Protein AF-A0A7W7CTL5-F1 (afdb_monomer_lite)

Organism: NCBI:txid882441

Secondary structure (DSSP, 8-state):
---PPPSS-PPPEEEEEE--BTTB--EEEEETTS-EEEESEEE-HHHHT----TT--EEE--HHHHHHHHHT---

Radius of gyration: 13.87 Å; chains: 1; bounding box: 34×24×36 Å

Foldseek 3Di:
DDDDPPPDDDWDWDWLFWDDDPPDIWTWIQTPVRDIDTDADWDDCVNVVHDDDPPDTDHDDDPVRVVSSVVSSDD

Sequence (75 aa):
MTNQPHSGTKPHLTLLAAECSTGTCPTVYRTDRETVLVQGYIVSAADAGLDLPPGEQLVEIPLGLLATAAANSTI

Structure (mmCIF, N/CA/C/O backbone):
data_AF-A0A7W7CTL5-F1
#
_entry.id   AF-A0A7W7CTL5-F1
#
loop_
_atom_site.group_PDB
_atom_site.id
_atom_site.type_symbol
_atom_site.label_atom_id
_atom_site.label_alt_id
_atom_site.label_comp_id
_atom_site.label_asym_id
_atom_site.label_entity_id
_atom_site.label_seq_id
_atom_site.pdbx_PDB_ins_code
_atom_site.Cartn_x
_atom_site.Cartn_y
_atom_site.Cartn_z
_atom_site.occupancy
_atom_site.B_iso_or_equiv
_atom_site.auth_seq_id
_atom_site.auth_comp_id
_atom_site.auth_asym_id
_atom_site.auth_atom_id
_atom_site.pdbx_PDB_model_num
ATOM 1 N N . MET A 1 1 ? -4.737 3.249 -22.343 1.00 39.03 1 MET A N 1
ATOM 2 C CA . MET A 1 1 ? -6.198 3.099 -22.175 1.00 39.03 1 MET A CA 1
ATOM 3 C C . MET A 1 1 ? -6.475 3.342 -20.708 1.00 39.03 1 MET A C 1
ATOM 5 O O . MET A 1 1 ? -5.874 2.688 -19.871 1.00 39.03 1 MET A O 1
ATOM 9 N N . THR A 1 2 ? -7.170 4.434 -20.419 1.00 46.47 2 THR A N 1
ATOM 10 C CA . THR A 1 2 ? -7.176 5.109 -19.120 1.00 46.47 2 THR A CA 1
ATOM 11 C C . THR A 1 2 ? -8.048 4.367 -18.116 1.00 46.47 2 THR A C 1
ATOM 13 O O . THR A 1 2 ? -9.204 4.065 -18.402 1.00 46.47 2 THR A O 1
ATOM 16 N N . ASN A 1 3 ? -7.483 4.084 -16.941 1.00 51.94 3 ASN A N 1
ATOM 17 C CA . ASN A 1 3 ? -8.223 3.570 -15.794 1.00 51.94 3 ASN A CA 1
ATOM 18 C C . ASN A 1 3 ? -9.366 4.558 -15.502 1.00 51.94 3 ASN A C 1
ATOM 20 O O . ASN A 1 3 ? -9.111 5.728 -15.200 1.00 51.94 3 ASN A O 1
ATOM 24 N N . GLN A 1 4 ? -10.614 4.142 -15.727 1.00 53.81 4 GLN A N 1
ATOM 25 C CA . GLN A 1 4 ? -11.777 5.009 -15.544 1.00 53.81 4 GLN A CA 1
ATOM 26 C C . GLN A 1 4 ? -11.869 5.398 -14.061 1.00 53.81 4 GLN A C 1
ATOM 28 O O . GLN A 1 4 ? -11.826 4.516 -13.203 1.00 53.81 4 GLN A O 1
ATOM 33 N N . PRO A 1 5 ? -11.996 6.692 -13.721 1.00 50.72 5 PRO A N 1
ATOM 34 C CA . PRO A 1 5 ? -12.208 7.085 -12.340 1.00 50.72 5 PRO A CA 1
ATOM 35 C C . PRO A 1 5 ? -13.572 6.549 -11.903 1.00 50.72 5 PRO A C 1
ATOM 37 O O . PRO A 1 5 ? -14.591 6.868 -12.517 1.00 50.72 5 PRO A O 1
ATOM 40 N N . HIS A 1 6 ? -13.603 5.730 -10.849 1.00 55.53 6 HIS A N 1
ATOM 41 C CA . HIS A 1 6 ? -14.854 5.385 -10.182 1.00 55.53 6 HIS A CA 1
ATOM 42 C C . HIS A 1 6 ? -15.598 6.692 -9.867 1.00 55.53 6 HIS A C 1
ATOM 44 O O . HIS A 1 6 ? -15.086 7.536 -9.133 1.00 55.53 6 HIS A O 1
ATOM 50 N N . SER A 1 7 ? -16.778 6.876 -10.466 1.00 61.47 7 SER A N 1
ATOM 51 C CA . SER A 1 7 ? -17.622 8.078 -10.369 1.00 61.47 7 SER A CA 1
ATOM 52 C C . SER A 1 7 ? -18.311 8.197 -8.996 1.00 61.47 7 SER A C 1
ATOM 54 O O . SER A 1 7 ? -19.511 8.414 -8.886 1.00 61.47 7 SER A O 1
ATOM 56 N N . GLY A 1 8 ? -17.560 8.005 -7.914 1.00 62.69 8 GLY A N 1
ATOM 57 C CA . GLY A 1 8 ? -18.064 7.986 -6.547 1.00 62.69 8 GLY A CA 1
ATOM 58 C C . GLY A 1 8 ? -17.111 8.705 -5.607 1.00 62.69 8 GLY A C 1
ATOM 59 O O . GLY A 1 8 ? -15.908 8.781 -5.858 1.00 62.69 8 GLY A O 1
ATOM 60 N N . THR A 1 9 ? -17.665 9.250 -4.529 1.00 79.19 9 THR A N 1
ATOM 61 C CA . THR A 1 9 ? -16.948 9.883 -3.418 1.00 79.19 9 THR A CA 1
ATOM 62 C C . THR A 1 9 ? -15.627 9.171 -3.113 1.00 79.19 9 THR A C 1
ATOM 64 O O . THR A 1 9 ? -15.575 7.938 -3.043 1.00 79.19 9 THR A O 1
ATOM 67 N N . LYS A 1 10 ? -14.546 9.947 -2.953 1.00 86.00 10 LYS A N 1
ATOM 68 C CA . LYS A 1 10 ? -13.226 9.421 -2.567 1.00 86.00 10 LYS A CA 1
ATOM 69 C C . LYS A 1 10 ? -13.382 8.562 -1.300 1.00 86.00 10 LYS A C 1
ATOM 71 O O . LYS A 1 10 ? -14.063 9.022 -0.386 1.00 86.00 10 LYS A O 1
ATOM 76 N N . PRO A 1 11 ? -12.794 7.353 -1.236 1.00 90.62 11 PRO A N 1
ATOM 77 C CA . PRO A 1 11 ? -12.879 6.538 -0.029 1.00 90.62 11 PRO A CA 1
ATOM 78 C C . PRO A 1 11 ? -12.219 7.267 1.142 1.00 90.62 11 PRO A C 1
ATOM 80 O O . PRO A 1 11 ? -11.176 7.908 0.965 1.00 90.62 11 PRO A O 1
ATOM 83 N N . HIS A 1 12 ? -12.796 7.146 2.334 1.00 94.00 12 HIS A N 1
ATOM 84 C CA . HIS A 1 12 ? -12.091 7.523 3.553 1.00 94.00 12 HIS A CA 1
ATOM 85 C C . HIS A 1 12 ? -10.978 6.510 3.827 1.00 94.00 12 HIS A C 1
ATOM 87 O O . HIS A 1 12 ? -11.197 5.303 3.746 1.00 94.00 12 HIS A O 1
ATOM 93 N N . LEU A 1 13 ? -9.775 7.006 4.129 1.00 95.50 13 LEU A N 1
ATOM 94 C CA . LEU A 1 13 ? -8.583 6.180 4.314 1.00 95.50 13 LEU A CA 1
ATOM 95 C C . LEU A 1 13 ? -8.118 6.215 5.768 1.00 95.50 13 LEU A C 1
ATOM 97 O O . LEU A 1 13 ? -7.960 7.285 6.352 1.00 95.50 13 LEU A O 1
ATOM 101 N N . THR A 1 14 ? -7.844 5.040 6.326 1.00 96.38 14 THR A N 1
ATOM 102 C CA . THR A 1 14 ? -7.110 4.870 7.584 1.00 96.38 14 THR A CA 1
ATOM 103 C C . THR A 1 1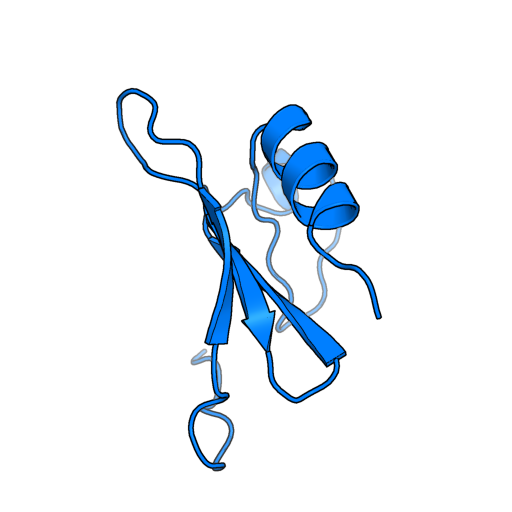4 ? -5.745 4.271 7.273 1.00 96.38 14 THR A C 1
ATOM 105 O O . THR A 1 14 ? -5.659 3.276 6.556 1.00 96.38 14 THR A O 1
ATOM 108 N N . LEU A 1 15 ? -4.673 4.861 7.800 1.00 96.44 15 LEU A N 1
ATOM 109 C CA . LEU A 1 15 ? -3.327 4.308 7.663 1.00 96.44 15 LEU A CA 1
ATOM 110 C C . LEU A 1 15 ? -3.206 3.021 8.491 1.00 96.44 15 LEU A C 1
ATOM 112 O O . LEU A 1 15 ? -3.437 3.058 9.697 1.00 96.44 15 LEU A O 1
ATOM 116 N N . LEU A 1 16 ? -2.826 1.910 7.855 1.00 96.69 16 LEU A N 1
ATOM 117 C CA . LEU A 1 16 ? -2.557 0.650 8.554 1.00 96.69 16 LEU A CA 1
ATOM 118 C C . LEU A 1 16 ? -1.072 0.483 8.853 1.00 96.69 16 LEU A C 1
ATOM 120 O O . LEU A 1 16 ? -0.709 0.141 9.973 1.00 96.69 16 LEU A O 1
ATOM 124 N N . ALA A 1 17 ? -0.209 0.728 7.870 1.00 96.75 17 ALA A N 1
ATOM 125 C CA . ALA A 1 17 ? 1.236 0.691 8.052 1.00 96.75 17 ALA A CA 1
ATOM 126 C C . ALA A 1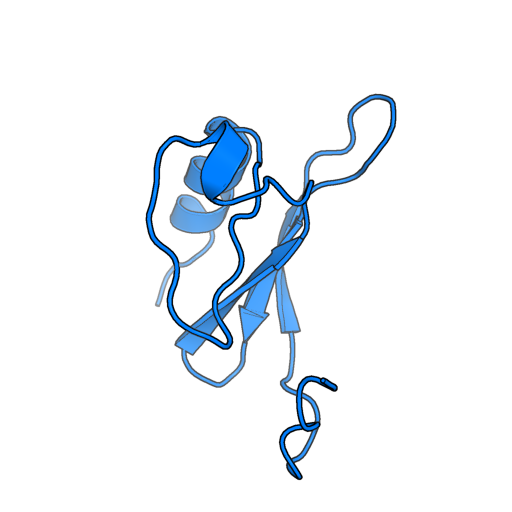 17 ? 1.935 1.493 6.950 1.00 96.75 17 ALA A C 1
ATOM 128 O O . ALA A 1 17 ? 1.446 1.550 5.820 1.00 96.75 17 ALA A O 1
ATOM 129 N N . ALA A 1 18 ? 3.088 2.070 7.273 1.00 95.25 18 ALA A N 1
ATOM 130 C CA . ALA A 1 18 ? 4.002 2.687 6.319 1.00 95.25 18 ALA A CA 1
ATOM 131 C C . ALA A 1 18 ? 5.437 2.335 6.709 1.00 95.25 18 ALA A C 1
ATOM 133 O O . ALA A 1 18 ? 5.772 2.318 7.894 1.00 95.25 18 ALA A O 1
ATOM 134 N N . GLU A 1 19 ? 6.281 2.092 5.717 1.00 91.44 19 GLU A N 1
ATOM 135 C CA . GLU A 1 19 ? 7.708 1.860 5.913 1.00 91.44 19 GLU A CA 1
ATOM 136 C C . GLU A 1 19 ? 8.462 2.778 4.962 1.00 91.44 19 GLU A C 1
ATOM 138 O O . GLU A 1 19 ? 8.283 2.698 3.754 1.00 91.44 19 GLU A O 1
ATOM 143 N N . CYS A 1 20 ? 9.277 3.682 5.500 1.00 83.81 20 CYS A N 1
ATOM 144 C CA . CYS A 1 20 ? 10.101 4.570 4.690 1.00 83.81 20 CYS A CA 1
ATOM 145 C C . CYS A 1 20 ? 11.529 4.034 4.662 1.00 83.81 20 CYS A C 1
ATOM 147 O O . CYS A 1 20 ? 12.277 4.185 5.629 1.00 83.81 20 CYS A O 1
ATOM 149 N N . SER A 1 21 ? 11.901 3.421 3.542 1.00 74.88 21 SER A N 1
ATOM 150 C CA . SER A 1 21 ? 13.279 3.053 3.221 1.00 74.88 21 SER A CA 1
ATOM 151 C C . SER A 1 21 ? 13.804 3.959 2.098 1.00 74.88 21 SER A C 1
ATOM 153 O O . SER A 1 21 ? 13.084 4.805 1.562 1.00 74.88 21 SER A O 1
ATOM 155 N N . THR A 1 22 ? 15.095 3.880 1.775 1.00 64.00 22 THR A N 1
ATOM 156 C CA . THR A 1 22 ? 15.706 4.731 0.742 1.00 64.00 22 THR A CA 1
ATOM 157 C C . THR A 1 22 ? 15.023 4.547 -0.615 1.00 64.00 22 THR A C 1
ATOM 159 O O . THR A 1 22 ? 15.238 3.541 -1.282 1.00 64.00 22 THR A O 1
ATOM 162 N N . GLY A 1 23 ? 14.244 5.546 -1.042 1.00 67.75 23 GLY A N 1
ATOM 163 C CA . GLY A 1 23 ? 13.716 5.671 -2.406 1.00 67.75 23 GLY A CA 1
ATOM 164 C C . GLY A 1 23 ? 12.196 5.806 -2.488 1.00 67.75 23 GLY A C 1
ATOM 165 O O . GLY A 1 23 ? 11.715 6.622 -3.271 1.00 67.75 23 GLY A O 1
ATOM 166 N N . THR A 1 24 ? 11.437 5.084 -1.661 1.00 74.69 24 THR A N 1
ATOM 167 C CA . THR A 1 24 ? 9.971 5.213 -1.549 1.00 74.69 24 THR A CA 1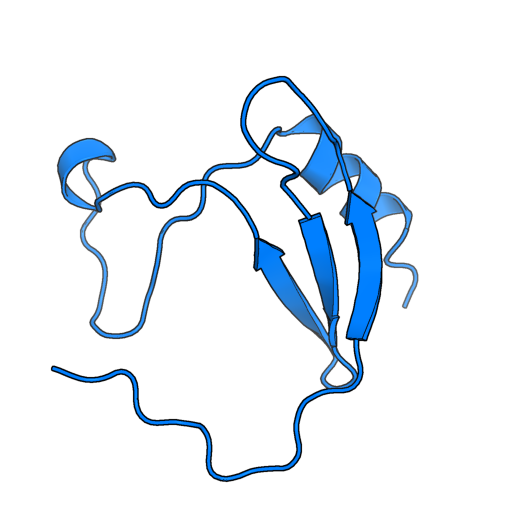
ATOM 168 C C . THR A 1 24 ? 9.484 4.856 -0.144 1.00 74.69 24 THR A C 1
ATOM 170 O O . THR A 1 24 ? 10.167 4.173 0.614 1.00 74.69 24 THR A O 1
ATOM 173 N N . CYS A 1 25 ? 8.279 5.319 0.195 1.00 89.56 25 CYS A N 1
ATOM 174 C CA . CYS A 1 25 ? 7.564 4.909 1.402 1.00 89.56 25 CYS A CA 1
ATOM 175 C C . CYS A 1 25 ? 6.357 4.034 1.013 1.00 89.56 25 CYS A C 1
ATOM 177 O O . CYS A 1 25 ? 5.255 4.575 0.844 1.00 89.56 25 CYS A O 1
ATOM 179 N N . PRO A 1 26 ? 6.526 2.716 0.788 1.00 95.00 26 PRO A N 1
ATOM 180 C CA . PRO A 1 26 ? 5.391 1.817 0.622 1.00 95.00 26 PRO A CA 1
ATOM 181 C C . PRO A 1 26 ? 4.433 1.928 1.815 1.00 95.00 26 PRO A C 1
ATOM 183 O O . PRO A 1 26 ? 4.850 2.055 2.969 1.00 95.00 26 PRO A O 1
ATOM 186 N N . THR A 1 27 ? 3.134 1.935 1.519 1.00 96.62 27 THR A N 1
ATOM 187 C CA . THR A 1 27 ? 2.083 2.251 2.493 1.00 96.62 27 THR A CA 1
ATOM 188 C C . THR A 1 27 ? 0.831 1.423 2.227 1.00 96.62 27 THR A C 1
ATOM 190 O O . THR A 1 27 ? 0.418 1.262 1.080 1.00 96.62 27 THR A O 1
ATOM 193 N N . VAL A 1 28 ? 0.200 0.922 3.288 1.00 97.31 28 VAL A N 1
ATOM 194 C CA . VAL A 1 28 ? -1.080 0.208 3.222 1.00 97.31 28 VAL A CA 1
ATOM 195 C C . VAL A 1 28 ? -2.150 1.023 3.942 1.00 97.31 28 VAL A C 1
ATOM 197 O O . VAL A 1 28 ? -1.987 1.403 5.106 1.00 97.31 28 VAL A O 1
ATOM 200 N N . TYR A 1 29 ? -3.260 1.271 3.254 1.00 96.88 29 TYR A N 1
ATOM 201 C CA . TYR A 1 29 ? -4.422 1.984 3.779 1.00 96.88 29 TYR A CA 1
ATOM 202 C C . TYR A 1 29 ? -5.629 1.058 3.825 1.00 96.88 29 TYR A C 1
ATOM 204 O O . TYR A 1 29 ? -5.870 0.334 2.865 1.00 96.88 29 TYR A O 1
ATOM 212 N N . ARG A 1 30 ? -6.440 1.141 4.879 1.00 96.62 30 ARG A N 1
ATOM 213 C CA . ARG A 1 30 ? -7.802 0.600 4.892 1.00 96.62 30 ARG A CA 1
ATOM 214 C C . ARG A 1 30 ? -8.762 1.648 4.348 1.00 96.62 30 ARG A C 1
ATOM 216 O O . ARG A 1 30 ? -8.661 2.819 4.717 1.00 96.62 30 ARG A O 1
ATOM 223 N N . THR A 1 31 ? -9.691 1.230 3.504 1.00 95.81 31 THR A N 1
ATOM 224 C CA . THR A 1 31 ? -10.807 2.059 3.050 1.00 95.81 31 THR A CA 1
ATOM 225 C C . THR A 1 31 ? -12.024 1.863 3.955 1.00 95.81 31 THR A C 1
ATOM 227 O O . THR A 1 31 ? -12.162 0.849 4.638 1.00 95.81 31 THR A O 1
ATOM 230 N N . ASP A 1 32 ? -12.959 2.801 3.908 1.00 93.56 32 ASP A N 1
ATOM 231 C CA . ASP A 1 32 ? -14.308 2.687 4.479 1.00 93.56 32 ASP A CA 1
ATOM 232 C C . ASP A 1 32 ? -15.202 1.624 3.811 1.00 93.56 32 ASP A C 1
ATOM 234 O O . ASP A 1 32 ? -16.371 1.492 4.160 1.00 93.56 32 ASP A O 1
ATOM 238 N N . ARG A 1 33 ? -14.665 0.860 2.855 1.00 93.06 33 ARG A N 1
ATOM 239 C CA . ARG A 1 33 ? -15.367 -0.185 2.096 1.00 93.06 33 ARG A CA 1
ATOM 240 C C . ARG A 1 33 ? -14.870 -1.585 2.448 1.00 93.06 33 ARG A C 1
ATOM 242 O O . ARG A 1 33 ? -15.006 -2.487 1.631 1.00 93.06 33 ARG A O 1
ATOM 249 N N . GLU A 1 34 ? -14.220 -1.731 3.603 1.00 91.06 34 GLU A N 1
ATOM 250 C CA . GLU A 1 34 ? -13.610 -2.989 4.062 1.00 91.06 34 GLU A CA 1
ATOM 251 C C . GLU A 1 34 ? -12.581 -3.570 3.068 1.00 91.06 34 GLU A C 1
ATOM 253 O O . GLU A 1 34 ? -12.354 -4.774 2.999 1.00 91.06 34 GLU A O 1
ATOM 258 N N . THR A 1 35 ? -11.917 -2.702 2.298 1.00 94.19 35 THR A N 1
ATOM 259 C CA . THR A 1 35 ? -10.820 -3.070 1.390 1.00 94.19 35 THR A CA 1
ATOM 260 C C . THR A 1 35 ? -9.535 -2.342 1.758 1.00 94.19 35 THR A C 1
ATOM 262 O O . THR A 1 35 ? -9.543 -1.409 2.565 1.00 94.19 35 THR A O 1
ATOM 265 N N . VAL A 1 36 ? -8.419 -2.739 1.146 1.00 96.25 36 VAL A N 1
ATOM 266 C CA . VAL A 1 36 ? -7.138 -2.044 1.300 1.00 96.25 36 VAL A CA 1
ATOM 267 C C . VAL A 1 36 ? -6.668 -1.418 -0.009 1.00 96.25 36 VAL A C 1
ATOM 269 O O . VAL A 1 36 ? -6.915 -1.950 -1.089 1.00 96.25 36 VAL A O 1
ATOM 272 N N . LEU A 1 37 ? -5.970 -0.288 0.093 1.00 96.62 37 LEU A N 1
ATOM 273 C CA . LEU A 1 37 ? -5.155 0.275 -0.981 1.00 96.62 37 LEU A CA 1
ATOM 274 C C . LEU A 1 37 ? -3.683 0.082 -0.632 1.00 96.62 37 LEU A C 1
ATOM 276 O O . LEU A 1 37 ? -3.272 0.342 0.500 1.00 96.62 37 LEU A O 1
ATOM 280 N N . VAL A 1 38 ? -2.897 -0.343 -1.617 1.00 96.69 38 VAL A N 1
ATOM 281 C CA . VAL A 1 38 ? -1.470 -0.630 -1.457 1.00 96.69 38 VAL A CA 1
ATOM 282 C C . VAL A 1 38 ? -0.668 0.312 -2.344 1.00 96.69 38 VAL A C 1
ATOM 284 O O . VAL A 1 38 ? -0.846 0.345 -3.560 1.00 96.69 38 VAL A O 1
ATOM 287 N N . GLN A 1 39 ? 0.217 1.084 -1.725 1.00 95.31 39 GLN A N 1
ATOM 288 C CA . GLN A 1 39 ? 1.225 1.897 -2.391 1.00 95.31 39 GLN A CA 1
ATOM 289 C C . GLN A 1 39 ? 2.574 1.181 -2.313 1.00 95.31 39 GLN A C 1
ATOM 291 O O . GLN A 1 39 ? 3.010 0.796 -1.230 1.00 95.31 39 GLN A O 1
ATOM 296 N N . GLY A 1 40 ? 3.258 1.072 -3.447 1.00 93.94 40 GLY A N 1
ATOM 297 C CA . GLY A 1 40 ? 4.576 0.452 -3.561 1.00 93.94 40 GLY A CA 1
ATOM 298 C C . GLY A 1 40 ? 5.122 0.585 -4.979 1.00 93.94 40 GLY A C 1
ATOM 299 O O . GLY A 1 40 ? 4.672 1.447 -5.740 1.00 93.94 40 GLY A O 1
ATOM 300 N N . TYR A 1 41 ? 6.079 -0.268 -5.337 1.00 93.19 41 TYR A N 1
ATOM 301 C CA . TYR A 1 41 ? 6.631 -0.295 -6.689 1.00 93.19 41 TYR A CA 1
ATOM 302 C C . TYR A 1 41 ? 5.776 -1.154 -7.610 1.00 93.19 41 TYR A C 1
ATOM 304 O O . TYR A 1 41 ? 5.400 -2.269 -7.268 1.00 93.19 41 TYR A O 1
ATOM 312 N N . ILE A 1 42 ? 5.479 -0.634 -8.796 1.00 94.75 42 ILE A N 1
ATOM 313 C CA . ILE A 1 42 ? 4.784 -1.398 -9.827 1.00 94.75 42 ILE A CA 1
ATOM 314 C C . ILE A 1 42 ? 5.746 -2.426 -10.424 1.00 94.75 42 ILE A C 1
ATOM 316 O O . ILE A 1 42 ? 6.824 -2.060 -10.889 1.00 94.75 42 ILE A O 1
ATOM 320 N N . VAL A 1 43 ? 5.309 -3.683 -10.467 1.00 95.81 43 VAL A N 1
ATOM 321 C CA . VAL A 1 43 ? 5.983 -4.765 -11.194 1.00 95.81 43 VAL A CA 1
ATOM 322 C C . VAL A 1 43 ? 5.144 -5.125 -12.416 1.00 95.81 43 VAL A C 1
ATOM 324 O O . VAL A 1 43 ? 3.911 -5.161 -12.347 1.00 95.81 43 VAL A O 1
ATOM 327 N N . SER A 1 44 ? 5.787 -5.341 -13.564 1.00 95.50 44 SER A N 1
ATOM 328 C CA . SER A 1 44 ? 5.065 -5.782 -14.756 1.00 95.50 44 SER A CA 1
ATOM 329 C C . SER A 1 44 ? 4.703 -7.265 -14.645 1.00 95.50 44 SER A C 1
ATOM 331 O O . SER A 1 44 ? 5.429 -8.055 -14.045 1.00 95.50 44 SER A O 1
ATOM 333 N N . ALA A 1 45 ? 3.581 -7.662 -15.244 1.00 95.75 45 ALA A N 1
ATOM 334 C CA . ALA A 1 45 ? 3.161 -9.063 -15.253 1.00 95.75 45 ALA A CA 1
ATOM 335 C C . ALA A 1 45 ? 4.218 -9.966 -15.924 1.00 95.75 45 ALA A C 1
ATOM 337 O O . ALA A 1 45 ? 4.518 -11.046 -15.426 1.00 95.75 45 ALA A O 1
ATOM 338 N N . ALA A 1 46 ? 4.864 -9.461 -16.983 1.00 95.31 46 ALA A N 1
ATOM 339 C CA . ALA A 1 46 ? 5.943 -10.153 -17.684 1.00 95.31 46 ALA A CA 1
ATOM 340 C C . ALA A 1 46 ? 7.169 -10.399 -16.789 1.00 95.31 46 ALA A C 1
ATOM 342 O O . ALA A 1 46 ? 7.670 -11.521 -16.759 1.00 95.31 46 ALA A O 1
ATOM 3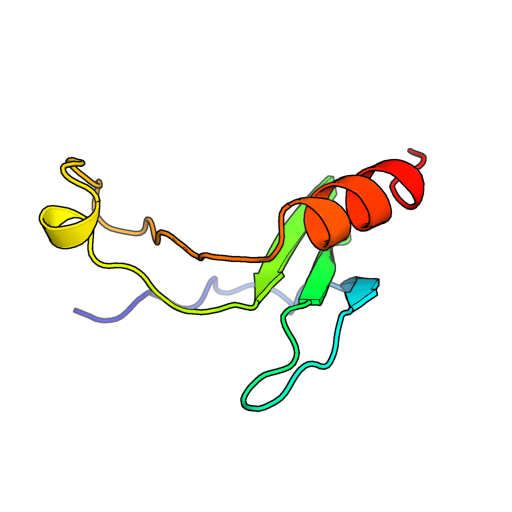43 N N . ASP A 1 47 ? 7.616 -9.393 -16.029 1.00 96.31 47 ASP A N 1
ATOM 344 C CA . ASP A 1 47 ? 8.761 -9.538 -15.114 1.00 96.31 47 ASP A CA 1
ATOM 345 C C . ASP A 1 47 ? 8.456 -10.516 -13.971 1.00 96.31 47 ASP A C 1
ATOM 347 O O . ASP A 1 47 ? 9.345 -11.223 -13.499 1.00 96.31 47 ASP A O 1
ATOM 351 N N . ALA A 1 48 ? 7.191 -10.587 -13.548 1.00 96.06 48 ALA A N 1
ATOM 352 C CA . ALA A 1 48 ? 6.726 -11.526 -12.532 1.00 96.06 48 ALA A CA 1
ATOM 353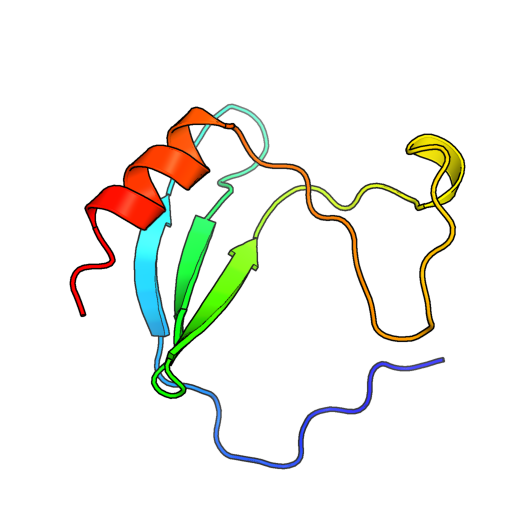 C C . ALA A 1 48 ? 6.419 -12.935 -13.079 1.00 96.06 48 ALA A C 1
ATOM 355 O O . ALA A 1 48 ? 6.163 -13.845 -12.291 1.00 96.06 48 ALA A O 1
ATOM 356 N N . GLY A 1 49 ? 6.415 -13.131 -14.403 1.00 96.75 49 GLY A N 1
ATOM 357 C CA . GLY A 1 49 ? 5.996 -14.387 -15.032 1.00 96.75 49 GLY A CA 1
ATOM 358 C C . GLY A 1 49 ? 4.511 -14.715 -14.821 1.00 96.75 49 GLY A C 1
ATOM 359 O O . GLY A 1 49 ? 4.157 -15.886 -14.694 1.00 96.75 49 GLY A O 1
ATOM 360 N N . LEU A 1 50 ? 3.655 -13.692 -14.746 1.00 96.25 50 LEU A N 1
ATOM 361 C CA . LEU A 1 50 ? 2.213 -13.797 -14.515 1.00 96.25 50 LEU A CA 1
ATOM 362 C C . LEU A 1 50 ? 1.415 -13.238 -15.700 1.00 96.25 50 LEU A C 1
ATOM 364 O O . LEU A 1 50 ? 1.852 -12.306 -16.372 1.00 96.25 50 LEU A O 1
ATOM 368 N N . ASP A 1 51 ? 0.202 -13.755 -15.892 1.00 95.62 51 ASP A N 1
ATOM 369 C CA . ASP A 1 51 ? -0.802 -13.164 -16.780 1.00 95.62 51 ASP A CA 1
ATOM 370 C C . ASP A 1 51 ? -1.781 -12.326 -15.947 1.00 95.62 51 ASP A C 1
ATOM 372 O O . ASP A 1 51 ? -2.490 -12.864 -15.096 1.00 95.62 51 ASP A O 1
ATOM 376 N N . LEU A 1 52 ? -1.825 -11.010 -16.184 1.00 94.12 52 LEU A N 1
ATOM 377 C CA . LEU A 1 52 ? -2.726 -10.091 -15.476 1.00 94.12 52 LEU A CA 1
ATOM 378 C C . LEU A 1 52 ? -3.896 -9.638 -16.364 1.00 94.12 52 LEU A C 1
ATOM 380 O O . LEU A 1 52 ? -3.664 -9.104 -17.456 1.00 94.12 52 LEU A O 1
ATOM 384 N N . PRO A 1 53 ? -5.148 -9.767 -15.891 1.00 93.75 53 PRO A N 1
ATOM 385 C CA . PRO A 1 53 ? -6.308 -9.163 -16.529 1.00 93.75 53 PRO A CA 1
ATOM 386 C C . PRO A 1 53 ? -6.231 -7.628 -16.615 1.00 93.75 53 PRO A C 1
ATOM 388 O O . PRO A 1 53 ? -5.585 -6.967 -15.794 1.00 93.75 53 PRO A O 1
ATOM 391 N N . PRO A 1 54 ? -6.948 -7.014 -17.575 1.00 91.50 54 PRO A N 1
ATOM 392 C CA . PRO A 1 54 ? -7.088 -5.565 -17.631 1.00 91.50 54 PRO A CA 1
ATOM 393 C C . PRO A 1 54 ? -7.679 -4.996 -16.334 1.00 91.50 54 PRO A C 1
ATOM 395 O O . PRO A 1 54 ? -8.727 -5.442 -15.876 1.00 91.50 54 PRO A O 1
ATOM 398 N N . GLY A 1 55 ? -7.040 -3.958 -15.791 1.00 90.06 55 GLY A N 1
ATOM 399 C CA . GLY A 1 55 ? -7.481 -3.286 -14.563 1.00 90.06 55 GLY A CA 1
ATOM 400 C C . GLY A 1 55 ? -6.803 -3.781 -13.283 1.00 90.06 55 GLY A C 1
ATOM 401 O O . GLY A 1 55 ? -7.002 -3.170 -12.236 1.00 90.06 55 GLY A O 1
ATOM 402 N N . GLU A 1 56 ? -5.970 -4.821 -13.361 1.00 94.25 56 GLU A N 1
ATOM 403 C CA . GLU A 1 56 ? -5.152 -5.298 -12.244 1.00 94.25 56 GLU A CA 1
ATOM 404 C C . GLU A 1 56 ? -3.733 -4.716 -12.281 1.00 94.25 56 GLU A C 1
ATOM 406 O O . GLU A 1 56 ? -3.223 -4.321 -13.332 1.00 94.25 56 GLU A O 1
ATOM 411 N N . GLN A 1 57 ? -3.086 -4.655 -11.116 1.00 96.19 57 GLN A N 1
ATOM 412 C CA . GLN A 1 57 ? -1.727 -4.143 -10.966 1.00 96.19 57 GLN A CA 1
ATOM 413 C C . GLN A 1 57 ? -0.979 -4.952 -9.906 1.00 96.19 57 GLN A C 1
ATOM 415 O O . GLN A 1 57 ? -1.472 -5.113 -8.791 1.00 96.19 57 GLN A O 1
ATOM 420 N N . LEU A 1 58 ? 0.235 -5.404 -10.226 1.00 97.00 58 LEU A N 1
ATOM 421 C CA . LEU A 1 58 ? 1.160 -5.935 -9.225 1.00 97.00 58 LEU A CA 1
ATOM 422 C C . LEU A 1 58 ? 1.893 -4.777 -8.551 1.00 97.00 58 LEU A C 1
ATOM 424 O O . LEU A 1 58 ? 2.451 -3.909 -9.231 1.00 97.00 58 LEU A O 1
ATOM 428 N N . VAL A 1 59 ? 1.883 -4.785 -7.220 1.00 96.06 59 VAL A N 1
ATOM 429 C CA . VAL A 1 59 ? 2.580 -3.813 -6.378 1.00 96.06 59 VAL A CA 1
ATOM 430 C C . VAL A 1 59 ? 3.470 -4.575 -5.407 1.00 96.06 59 VAL A C 1
ATOM 432 O O . VAL A 1 59 ? 2.982 -5.342 -4.580 1.00 96.06 59 VAL A O 1
ATOM 435 N N . GLU A 1 60 ? 4.775 -4.361 -5.509 1.00 94.88 60 GLU A N 1
ATOM 436 C CA . GLU A 1 60 ? 5.765 -4.942 -4.614 1.00 94.88 60 GLU A CA 1
ATOM 437 C C . GLU A 1 60 ? 5.970 -4.044 -3.388 1.00 94.88 60 GLU A C 1
ATOM 439 O O . GLU A 1 60 ? 6.181 -2.828 -3.497 1.00 94.88 60 GLU A O 1
ATOM 444 N N . ILE A 1 61 ? 5.889 -4.665 -2.209 1.00 95.31 61 ILE A N 1
ATOM 445 C CA . ILE A 1 61 ? 6.104 -4.054 -0.895 1.00 95.31 61 ILE A CA 1
ATOM 446 C C . ILE A 1 61 ? 6.892 -5.017 0.008 1.00 95.31 61 ILE A C 1
ATOM 448 O O . ILE A 1 61 ? 6.835 -6.231 -0.206 1.00 95.31 61 ILE A O 1
ATOM 452 N N . PRO A 1 62 ? 7.582 -4.526 1.055 1.00 95.00 62 PRO A N 1
ATOM 453 C CA . PRO A 1 62 ? 8.202 -5.398 2.047 1.00 95.00 62 PRO A CA 1
ATOM 454 C C . PRO A 1 62 ? 7.178 -6.327 2.710 1.00 95.00 62 PRO A C 1
ATOM 456 O O . PRO A 1 62 ? 6.108 -5.894 3.140 1.00 95.00 62 PRO A O 1
ATOM 459 N N . LEU A 1 63 ? 7.524 -7.607 2.868 1.00 95.19 63 LEU A N 1
ATOM 460 C CA . LEU A 1 63 ? 6.637 -8.579 3.519 1.00 95.19 63 LEU A CA 1
ATOM 461 C C . LEU A 1 63 ? 6.288 -8.173 4.964 1.00 95.19 63 LEU A C 1
ATOM 463 O O . LEU A 1 63 ? 5.151 -8.339 5.404 1.00 95.19 63 LEU A O 1
ATOM 467 N N . GLY A 1 64 ? 7.253 -7.596 5.691 1.00 94.94 64 GLY A N 1
ATOM 468 C CA . GLY A 1 64 ? 7.047 -7.093 7.053 1.00 94.94 64 GLY A CA 1
ATOM 469 C C . GLY A 1 64 ? 6.030 -5.950 7.129 1.00 94.94 64 GLY A C 1
ATOM 470 O O . GLY A 1 64 ? 5.260 -5.881 8.091 1.00 94.94 64 GLY A O 1
ATOM 471 N N . LEU A 1 65 ? 5.957 -5.108 6.092 1.00 95.50 65 LEU A N 1
ATOM 472 C CA . LEU A 1 65 ? 4.950 -4.055 5.989 1.00 95.50 65 LEU A CA 1
ATOM 473 C C . LEU A 1 65 ? 3.542 -4.651 5.879 1.00 95.50 65 LEU A C 1
ATOM 475 O O . LEU A 1 65 ? 2.639 -4.213 6.591 1.00 95.50 65 LEU A O 1
ATOM 479 N N . LEU A 1 66 ? 3.359 -5.676 5.037 1.00 96.00 66 LEU A N 1
ATOM 480 C CA . LEU A 1 66 ? 2.070 -6.359 4.894 1.00 96.00 66 LEU A CA 1
ATOM 481 C C . LEU A 1 66 ? 1.638 -7.026 6.206 1.00 96.00 66 LEU A C 1
ATOM 483 O O . LEU A 1 66 ? 0.490 -6.876 6.622 1.00 96.00 66 LEU A O 1
ATOM 487 N N . ALA A 1 67 ? 2.558 -7.716 6.885 1.00 95.94 67 ALA A N 1
ATOM 488 C CA . ALA A 1 67 ? 2.284 -8.339 8.179 1.00 95.94 67 ALA A CA 1
ATOM 489 C C . ALA A 1 67 ? 1.883 -7.302 9.243 1.00 95.94 67 ALA A C 1
ATOM 491 O O . ALA A 1 67 ? 0.912 -7.503 9.972 1.00 95.94 67 ALA A O 1
ATOM 492 N N . THR A 1 68 ? 2.586 -6.167 9.291 1.00 96.19 68 THR A N 1
ATOM 493 C CA . THR A 1 68 ? 2.264 -5.052 10.197 1.00 96.19 68 THR A CA 1
ATOM 494 C C . THR A 1 68 ? 0.884 -4.474 9.893 1.00 96.19 68 THR A C 1
ATOM 496 O O . THR A 1 68 ? 0.085 -4.268 10.804 1.00 96.19 68 THR A O 1
ATOM 499 N N . ALA A 1 69 ? 0.568 -4.258 8.613 1.00 96.31 69 ALA A N 1
ATOM 500 C CA . ALA A 1 69 ? -0.743 -3.774 8.204 1.00 96.31 69 ALA A CA 1
ATOM 501 C C . ALA A 1 69 ? -1.851 -4.743 8.634 1.00 96.31 69 ALA A C 1
ATOM 503 O O . ALA A 1 69 ? -2.839 -4.303 9.220 1.00 96.31 69 ALA A O 1
ATOM 504 N N . ALA A 1 70 ? -1.672 -6.049 8.414 1.00 95.50 70 ALA A N 1
ATOM 505 C CA . ALA A 1 70 ? -2.629 -7.076 8.820 1.00 95.50 70 ALA A CA 1
ATOM 506 C C . ALA A 1 70 ? -2.843 -7.103 10.343 1.00 95.50 70 ALA A C 1
ATOM 508 O O . ALA A 1 70 ? -3.983 -7.159 10.797 1.00 95.50 70 ALA A O 1
ATOM 509 N N . ALA A 1 71 ? -1.774 -6.977 11.136 1.00 95.12 71 ALA A N 1
ATOM 510 C CA . ALA A 1 71 ? -1.867 -6.895 12.595 1.00 95.12 71 ALA A CA 1
ATOM 5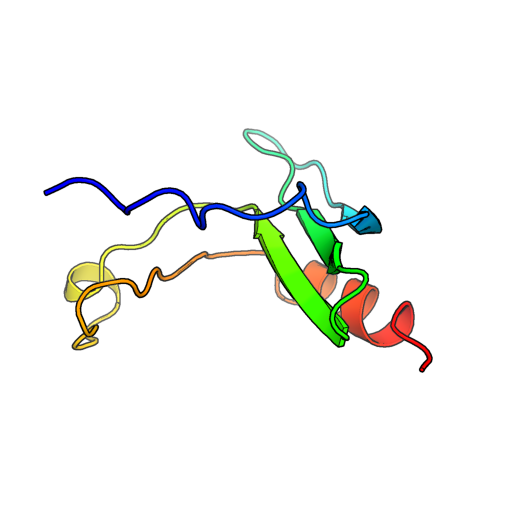11 C C . ALA A 1 71 ? -2.647 -5.654 13.077 1.00 95.12 71 ALA A C 1
ATOM 513 O O . ALA A 1 71 ? -3.378 -5.731 14.061 1.00 95.12 71 ALA A O 1
ATOM 514 N N . ASN A 1 72 ? -2.544 -4.534 12.355 1.00 94.31 72 ASN A N 1
ATOM 515 C CA . ASN A 1 72 ? -3.273 -3.293 12.643 1.00 94.31 72 ASN A CA 1
ATOM 516 C C . ASN A 1 72 ? -4.703 -3.265 12.060 1.00 94.31 72 ASN A C 1
ATOM 518 O O . ASN A 1 72 ? -5.429 -2.284 12.239 1.00 94.31 72 ASN A O 1
ATOM 522 N N . SER A 1 73 ? -5.117 -4.311 11.338 1.00 85.00 73 SER A N 1
ATOM 523 C CA . SER A 1 73 ? -6.380 -4.360 10.588 1.00 85.00 73 SER A CA 1
ATOM 524 C C . SER A 1 73 ? -7.555 -4.948 11.372 1.00 85.00 73 SER A C 1
ATOM 526 O O . SER A 1 73 ? -8.478 -5.451 10.743 1.00 85.00 73 SER A O 1
ATOM 528 N N . THR A 1 74 ? -7.553 -4.902 12.709 1.00 75.44 74 THR A N 1
ATOM 529 C CA . THR A 1 74 ? -8.666 -5.417 13.526 1.00 75.44 74 THR A CA 1
ATOM 530 C C . THR A 1 74 ? -10.015 -4.883 13.026 1.00 75.44 74 THR A C 1
ATOM 532 O O . THR A 1 74 ? -10.180 -3.669 12.863 1.00 75.44 74 THR A O 1
ATOM 535 N N . ILE A 1 75 ? -10.919 -5.824 12.728 1.00 58.44 75 ILE A N 1
ATOM 536 C CA . ILE A 1 75 ? -12.268 -5.637 12.170 1.00 58.44 75 ILE A CA 1
ATOM 537 C C . ILE A 1 75 ? -13.279 -5.710 13.310 1.00 58.44 75 ILE A C 1
ATOM 539 O O . ILE A 1 75 ? -13.130 -6.635 14.145 1.00 58.44 75 ILE A O 1
#

pLDDT: mean 87.82, std 14.53, range [39.03, 97.31]